Protein AF-A0A947WZ98-F1 (afdb_monomer_lite)

Radius of gyration: 19.14 Å; chains: 1; bounding box: 44×28×54 Å

Sequence (95 aa):
GFYAKFTVLNAALQAGHLSLVIAAVIFSLIGAFYYLRIVKLMYFDAPESHEKVYMQPDSTLLISINGLAVLMLGIMPNTLMAICAASVQQSLLLP

Foldseek 3Di:
DVVVLVVVLVVCVVVVNVVVSVVSVVVVVVVVVVVVVVVCCVPPDDDPDPDDDDDDPVVVVVVVVVVVVCVVCVVVVPVVVVVVVVVVVVVVVPD

Secondary structure (DSSP, 8-state):
-HHHHHHHHHHHHHTT-HHHHHHHHHHHHHHHHHHHHHHHHHHTSPPS--S-----HHHHHHHHHHHHHHHHHHH--HHHHHHHHHHHHHHHH--

pLDDT: mean 92.67, std 6.37, range [56.81, 98.25]

Structure (mmCIF, N/CA/C/O backbone):
data_AF-A0A947WZ98-F1
#
_entry.id   AF-A0A947WZ98-F1
#
loop_
_atom_site.group_PDB
_atom_site.id
_atom_site.type_symbol
_atom_site.label_atom_id
_atom_site.label_alt_id
_atom_site.label_comp_id
_atom_site.label_asym_id
_atom_site.label_entity_id
_atom_site.label_seq_id
_atom_site.pdbx_PDB_ins_code
_atom_site.Cartn_x
_atom_site.Cartn_y
_atom_site.Cartn_z
_atom_site.occupancy
_atom_site.B_iso_or_equiv
_atom_site.auth_seq_id
_atom_site.auth_comp_id
_atom_site.auth_asym_id
_atom_site.auth_atom_id
_atom_site.pdbx_PDB_model_num
ATOM 1 N N . GLY A 1 1 ? -0.101 0.495 2.963 1.00 74.56 1 GLY A N 1
ATOM 2 C CA . GLY A 1 1 ? 0.269 -0.937 3.005 1.00 74.56 1 GLY A CA 1
ATOM 3 C C . GLY A 1 1 ? -0.954 -1.815 3.224 1.00 74.56 1 GLY A C 1
ATOM 4 O O . GLY A 1 1 ? -2.035 -1.281 3.454 1.00 74.56 1 GLY A O 1
ATOM 5 N N . PHE A 1 2 ? -0.786 -3.139 3.156 1.00 90.19 2 PHE A N 1
ATOM 6 C CA . PHE A 1 2 ? -1.863 -4.118 3.375 1.00 90.19 2 PHE A CA 1
ATOM 7 C C . PHE A 1 2 ? -2.328 -4.149 4.838 1.00 90.19 2 PHE A C 1
ATOM 9 O O . PHE A 1 2 ? -3.505 -3.923 5.103 1.00 90.19 2 PHE A O 1
ATOM 16 N N . TYR A 1 3 ? -1.394 -4.315 5.782 1.00 92.00 3 TYR A N 1
ATOM 17 C CA . TYR A 1 3 ? -1.696 -4.423 7.215 1.00 92.00 3 TYR A CA 1
ATOM 18 C C . TYR A 1 3 ? -2.451 -3.216 7.771 1.00 92.00 3 TYR A C 1
ATOM 20 O O . TYR A 1 3 ? -3.481 -3.395 8.402 1.00 92.00 3 TYR A O 1
ATOM 28 N N . ALA A 1 4 ? -2.016 -1.991 7.458 1.00 92.06 4 ALA A N 1
ATOM 29 C CA . ALA A 1 4 ? -2.722 -0.783 7.890 1.00 92.06 4 ALA A CA 1
ATOM 30 C C . ALA A 1 4 ? -4.189 -0.763 7.418 1.00 92.06 4 ALA A C 1
ATOM 32 O O . ALA A 1 4 ? -5.093 -0.502 8.208 1.00 92.06 4 ALA A O 1
ATOM 33 N N . LYS A 1 5 ? -4.443 -1.098 6.142 1.00 93.69 5 LYS A N 1
ATOM 34 C CA . LYS A 1 5 ? -5.807 -1.180 5.599 1.00 93.69 5 LYS A CA 1
ATOM 35 C C . LYS A 1 5 ? -6.607 -2.276 6.305 1.00 93.69 5 LYS A C 1
ATOM 37 O O . LYS A 1 5 ? -7.735 -2.029 6.712 1.00 93.69 5 LYS A O 1
ATOM 42 N N . PHE A 1 6 ? -6.022 -3.459 6.471 1.00 94.19 6 PHE A N 1
ATOM 43 C CA . PHE A 1 6 ? -6.666 -4.581 7.148 1.00 94.19 6 PHE A CA 1
ATOM 44 C C . PHE A 1 6 ? -7.051 -4.238 8.593 1.00 94.19 6 PHE A C 1
ATOM 46 O O . PHE A 1 6 ? -8.189 -4.477 8.985 1.00 94.19 6 PHE A O 1
ATOM 53 N N . THR A 1 7 ? -6.158 -3.608 9.362 1.00 94.38 7 THR A N 1
ATOM 54 C CA . THR A 1 7 ? -6.435 -3.181 10.741 1.00 94.38 7 THR A CA 1
ATOM 55 C C . THR A 1 7 ? -7.588 -2.180 10.807 1.00 94.38 7 THR A C 1
ATOM 57 O O . THR A 1 7 ? -8.471 -2.342 11.645 1.00 94.38 7 THR A O 1
ATOM 60 N N . VAL A 1 8 ? -7.633 -1.192 9.906 1.00 94.38 8 VAL A N 1
ATOM 61 C CA . VAL A 1 8 ? -8.733 -0.209 9.853 1.00 94.38 8 VAL A CA 1
ATOM 62 C C . VAL A 1 8 ? -10.061 -0.875 9.491 1.00 94.38 8 VAL A C 1
ATOM 64 O O . VAL A 1 8 ? -11.070 -0.619 10.143 1.00 94.38 8 VAL A O 1
ATOM 67 N N . LEU A 1 9 ? -10.069 -1.764 8.493 1.00 97.06 9 LEU A N 1
ATOM 68 C CA . LEU A 1 9 ? -11.275 -2.506 8.112 1.00 97.06 9 LEU A CA 1
ATOM 69 C C . LEU A 1 9 ? -11.761 -3.414 9.245 1.00 97.06 9 LEU A C 1
ATOM 71 O O . LEU A 1 9 ? -12.957 -3.461 9.515 1.00 97.06 9 LEU A O 1
ATOM 75 N N . ASN A 1 10 ? -10.844 -4.092 9.936 1.00 96.50 10 ASN A N 1
ATOM 76 C CA . ASN A 1 10 ? -11.178 -4.937 11.075 1.00 96.50 10 ASN A CA 1
ATOM 77 C C . ASN A 1 10 ? -11.729 -4.119 12.256 1.00 96.50 10 ASN A C 1
ATOM 79 O O . ASN A 1 10 ? -12.670 -4.550 12.916 1.00 96.50 10 ASN A O 1
ATOM 83 N N . ALA A 1 11 ? -11.182 -2.929 12.518 1.00 95.81 11 ALA A N 1
ATOM 84 C CA . ALA A 1 11 ? -11.709 -2.023 13.537 1.00 95.81 11 ALA A CA 1
ATOM 85 C C . ALA A 1 11 ? -13.120 -1.522 13.177 1.00 95.81 11 ALA A C 1
ATOM 87 O O . ALA A 1 11 ? -14.018 -1.560 14.014 1.00 95.81 11 ALA A O 1
ATOM 88 N N . ALA A 1 12 ? -13.345 -1.128 11.919 1.00 97.25 12 ALA A N 1
ATOM 89 C CA . ALA A 1 12 ? -14.661 -0.706 11.436 1.00 97.25 12 ALA A CA 1
ATOM 90 C C . ALA A 1 12 ? -15.697 -1.843 11.484 1.00 97.25 12 ALA A C 1
ATOM 92 O O . ALA A 1 12 ? -16.853 -1.612 11.838 1.00 97.25 12 ALA A O 1
ATOM 93 N N . LEU A 1 13 ? -15.279 -3.074 11.171 1.00 97.69 13 LEU A N 1
ATOM 94 C CA . LEU A 1 13 ? -16.128 -4.258 11.273 1.00 97.69 13 LEU A CA 1
ATOM 95 C C . LEU A 1 13 ? -16.534 -4.528 12.727 1.00 97.69 13 LEU A C 1
ATOM 97 O O . LEU A 1 13 ? -17.713 -4.742 12.995 1.00 97.69 13 LEU A O 1
ATOM 101 N N . GLN A 1 14 ? -15.581 -4.466 13.661 1.00 97.19 14 GLN A N 1
ATOM 102 C CA . GLN A 1 14 ? -15.846 -4.633 15.096 1.00 97.19 14 GLN A CA 1
ATOM 103 C C . GLN A 1 14 ? -16.732 -3.519 15.671 1.00 97.19 14 GLN A C 1
ATOM 105 O O . GLN A 1 14 ? -17.515 -3.772 16.579 1.00 97.19 14 GLN A O 1
ATOM 110 N N . ALA A 1 15 ? -16.671 -2.312 15.106 1.00 97.19 15 ALA A N 1
ATOM 111 C CA . ALA A 1 15 ? -17.585 -1.214 15.422 1.00 97.19 15 ALA A CA 1
ATOM 112 C C . ALA A 1 15 ? -18.985 -1.361 14.776 1.00 97.19 15 ALA A C 1
ATOM 114 O O . ALA A 1 15 ? -19.830 -0.484 14.931 1.00 97.19 15 ALA A O 1
ATOM 115 N N . GLY A 1 16 ? -19.248 -2.451 14.042 1.00 96.81 16 GLY A N 1
ATOM 116 C CA . GLY A 1 16 ? -20.547 -2.742 13.426 1.00 96.81 16 GLY A CA 1
ATOM 117 C C . GLY A 1 16 ? -20.787 -2.075 12.065 1.00 96.81 16 GLY A C 1
ATOM 118 O O . GLY A 1 16 ? -21.880 -2.185 11.509 1.00 96.81 16 GLY A O 1
ATOM 119 N N . HIS A 1 17 ? -19.786 -1.417 11.474 1.00 97.75 17 HIS A N 1
ATOM 120 C CA . HIS A 1 17 ? -19.924 -0.688 10.207 1.00 97.75 17 HIS A CA 1
ATOM 121 C C . HIS A 1 17 ? -19.738 -1.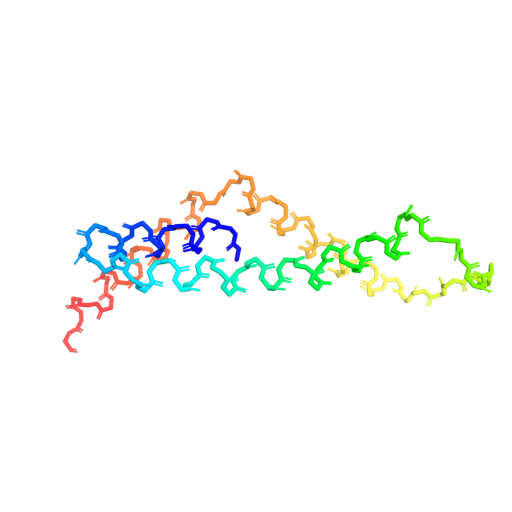579 8.968 1.00 97.75 17 HIS A C 1
ATOM 123 O O . HIS A 1 17 ? -18.902 -1.308 8.101 1.00 97.75 17 HIS A O 1
ATOM 129 N N . LEU A 1 18 ? -20.541 -2.639 8.849 1.00 97.12 18 LEU A N 1
ATOM 130 C CA . LEU A 1 18 ? -20.416 -3.623 7.766 1.00 97.12 18 LEU A CA 1
ATOM 131 C C . LEU A 1 18 ? -20.535 -3.001 6.361 1.00 97.12 18 LEU A C 1
ATOM 133 O O . LEU A 1 18 ? -19.756 -3.337 5.472 1.00 97.12 18 LEU A O 1
ATOM 137 N N . SER A 1 19 ? -21.471 -2.068 6.158 1.00 97.62 19 SER A N 1
ATOM 138 C CA . SER A 1 19 ? -21.675 -1.410 4.858 1.00 97.62 19 SER A CA 1
ATOM 139 C C . SER A 1 19 ? -20.438 -0.635 4.392 1.00 97.62 19 SER A C 1
ATOM 141 O O . SER A 1 19 ? -20.049 -0.737 3.228 1.00 97.62 19 SER A O 1
ATOM 143 N N . LEU A 1 20 ? -19.774 0.082 5.306 1.00 97.25 20 LEU A N 1
ATOM 144 C CA . LEU A 1 20 ? -18.541 0.817 5.018 1.00 97.25 20 LEU A CA 1
ATOM 145 C C . LEU A 1 20 ? -17.378 -0.127 4.718 1.00 97.25 20 LEU A C 1
ATOM 147 O O . LEU A 1 20 ? -16.605 0.134 3.798 1.00 97.25 20 LEU A O 1
ATOM 151 N N . VAL A 1 21 ? -17.272 -1.238 5.451 1.00 98.06 21 VAL A N 1
ATOM 152 C CA . VAL A 1 21 ? -16.241 -2.256 5.207 1.00 98.06 21 VAL A CA 1
ATOM 153 C C . VAL A 1 21 ? -16.393 -2.845 3.806 1.00 98.06 21 VAL A C 1
ATOM 155 O O . VAL A 1 21 ? -15.414 -2.900 3.062 1.00 98.06 21 VAL A O 1
ATOM 158 N N . ILE A 1 22 ? -17.614 -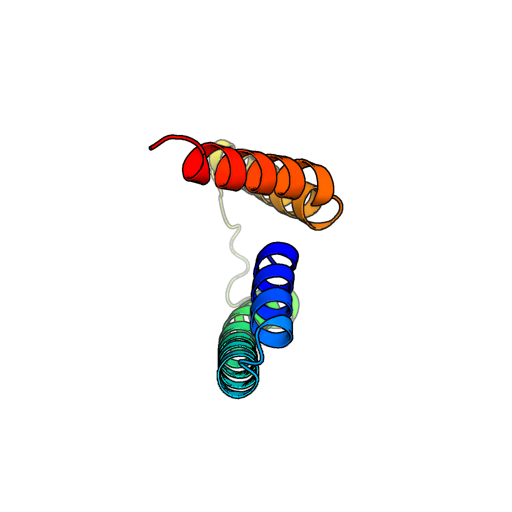3.219 3.412 1.00 98.12 22 ILE A N 1
ATOM 159 C CA . ILE A 1 22 ? -17.889 -3.750 2.069 1.00 98.12 22 ILE A CA 1
ATOM 160 C C . ILE A 1 22 ? -17.524 -2.716 0.999 1.00 98.12 22 ILE A C 1
ATOM 162 O O . ILE A 1 22 ? -16.787 -3.037 0.064 1.00 98.12 22 ILE A O 1
ATOM 166 N N . ALA A 1 23 ? -17.977 -1.468 1.153 1.00 98.19 23 ALA A N 1
ATOM 167 C CA . ALA A 1 23 ? -17.653 -0.395 0.215 1.00 98.19 23 ALA A CA 1
ATOM 168 C C . ALA A 1 23 ? -16.132 -0.192 0.082 1.00 98.19 23 ALA A C 1
ATOM 170 O O . ALA A 1 23 ? -15.602 -0.137 -1.029 1.00 98.19 23 ALA A O 1
ATOM 171 N N . ALA A 1 24 ? -15.407 -0.154 1.200 1.00 97.50 24 ALA A N 1
ATOM 172 C CA . ALA A 1 24 ? -13.959 0.021 1.209 1.00 97.50 24 ALA A CA 1
ATOM 173 C C . ALA A 1 24 ? -13.207 -1.157 0.561 1.00 97.50 24 ALA A C 1
ATOM 175 O O . ALA A 1 24 ? -12.209 -0.943 -0.135 1.00 97.50 24 ALA A O 1
ATOM 176 N N . VAL A 1 25 ? -13.689 -2.394 0.732 1.00 97.44 25 VAL A N 1
ATOM 177 C CA . VAL A 1 25 ? -13.135 -3.573 0.047 1.00 97.44 25 VAL A CA 1
ATOM 178 C C . VAL A 1 25 ? -13.368 -3.481 -1.461 1.00 97.44 25 VAL A C 1
ATOM 180 O O . VAL A 1 25 ? -12.419 -3.676 -2.220 1.00 97.44 25 VAL A O 1
ATOM 183 N N . ILE A 1 26 ? -14.571 -3.109 -1.910 1.00 98.25 26 ILE A N 1
ATOM 184 C CA . ILE A 1 26 ? -14.865 -2.930 -3.343 1.00 98.25 26 ILE A CA 1
ATOM 185 C C . ILE A 1 26 ? -13.958 -1.856 -3.955 1.00 98.25 26 ILE A C 1
ATOM 187 O O . ILE A 1 26 ? -13.313 -2.112 -4.972 1.00 98.25 26 ILE A O 1
ATOM 191 N N . PHE A 1 27 ? -13.816 -0.691 -3.315 1.00 97.31 27 PHE A N 1
ATOM 192 C CA . PHE A 1 27 ? -12.884 0.341 -3.787 1.00 97.31 27 PHE A CA 1
ATOM 193 C C . PHE A 1 27 ? -11.432 -0.149 -3.814 1.00 97.31 27 PHE A C 1
ATOM 195 O O . PHE A 1 27 ? -10.677 0.185 -4.729 1.00 97.31 27 PHE A O 1
ATOM 202 N N . SER A 1 28 ? -11.036 -0.993 -2.858 1.00 96.50 28 SER A N 1
ATOM 203 C CA . SER A 1 28 ? -9.717 -1.624 -2.873 1.00 96.50 28 SER A CA 1
ATOM 204 C C . SER A 1 28 ? -9.528 -2.565 -4.067 1.00 96.50 28 SER A C 1
ATOM 206 O O . SER A 1 28 ? -8.430 -2.598 -4.620 1.00 96.50 28 SER A O 1
ATOM 208 N N . LEU A 1 29 ? -10.558 -3.314 -4.469 1.00 96.94 29 LEU A N 1
ATOM 209 C CA . LEU A 1 29 ? -10.511 -4.192 -5.644 1.00 96.94 29 LEU A CA 1
ATOM 210 C C . LEU A 1 29 ? -10.430 -3.391 -6.947 1.00 96.94 29 LEU A C 1
ATOM 212 O O . LEU A 1 29 ? -9.634 -3.732 -7.821 1.00 96.94 29 LEU A O 1
ATOM 216 N N . ILE A 1 30 ? -11.177 -2.288 -7.047 1.00 97.56 30 ILE A N 1
ATOM 217 C CA . ILE A 1 30 ? -11.074 -1.356 -8.181 1.00 97.56 30 ILE A CA 1
ATOM 218 C C . ILE A 1 30 ? -9.638 -0.824 -8.291 1.00 97.56 30 ILE A C 1
ATOM 220 O O . ILE A 1 30 ? -9.051 -0.848 -9.369 1.00 97.56 30 ILE A O 1
ATOM 224 N N . GLY A 1 31 ? -9.030 -0.409 -7.175 1.00 95.81 31 GLY A N 1
ATOM 225 C CA . GLY A 1 31 ? -7.622 -0.002 -7.152 1.00 95.81 31 GLY A CA 1
ATOM 226 C C . GLY A 1 31 ? -6.663 -1.132 -7.545 1.00 95.81 31 GLY A C 1
ATOM 227 O O . GLY A 1 31 ? -5.734 -0.916 -8.323 1.00 95.81 31 GLY A O 1
ATOM 228 N N . ALA A 1 32 ? -6.907 -2.353 -7.060 1.00 96.56 32 ALA A N 1
ATOM 229 C CA . ALA A 1 32 ? -6.096 -3.522 -7.396 1.00 96.56 32 ALA A CA 1
ATOM 230 C C . ALA A 1 32 ? -6.104 -3.821 -8.902 1.00 96.56 32 ALA A C 1
ATOM 232 O O . ALA A 1 32 ? -5.055 -4.161 -9.442 1.00 96.56 32 ALA A O 1
ATOM 233 N N . PHE A 1 33 ? -7.231 -3.626 -9.597 1.00 97.00 33 PHE A N 1
ATOM 234 C CA . PHE A 1 33 ? -7.300 -3.775 -11.053 1.00 97.00 33 PHE A CA 1
ATOM 235 C C . PHE A 1 33 ? -6.290 -2.869 -11.781 1.00 97.00 33 PHE A C 1
ATOM 237 O O . PHE A 1 33 ? -5.553 -3.342 -12.647 1.00 97.00 33 PHE A O 1
ATOM 244 N N . TYR A 1 34 ? -6.190 -1.593 -11.395 1.00 96.56 34 TYR A N 1
ATOM 245 C CA . TYR A 1 34 ? -5.228 -0.665 -12.000 1.00 96.56 34 TYR A CA 1
ATOM 246 C C . TYR A 1 34 ? -3.775 -1.047 -11.700 1.00 96.56 34 TYR A C 1
ATOM 248 O O . TYR A 1 34 ? -2.936 -0.991 -12.597 1.00 96.56 34 TYR A O 1
ATOM 256 N N . TYR A 1 35 ? -3.474 -1.489 -10.477 1.00 95.44 35 TYR A N 1
ATOM 257 C CA . TYR A 1 35 ? -2.123 -1.941 -10.130 1.00 95.44 35 TYR A CA 1
ATOM 258 C C . TYR A 1 35 ? -1.728 -3.227 -10.861 1.00 95.44 35 TYR A C 1
ATOM 260 O O . TYR A 1 35 ? -0.633 -3.308 -11.415 1.00 95.44 35 TYR A O 1
ATOM 268 N N . LEU A 1 36 ? -2.624 -4.216 -10.921 1.00 96.44 36 LEU A N 1
ATOM 269 C CA . LEU A 1 36 ? -2.373 -5.468 -11.635 1.00 96.44 36 LEU A CA 1
ATOM 270 C C . LEU A 1 36 ? -2.195 -5.242 -13.136 1.00 96.44 36 LEU A C 1
ATOM 272 O O . LEU A 1 36 ? -1.396 -5.938 -13.755 1.00 96.44 36 LEU A O 1
ATOM 276 N N . ARG A 1 37 ? -2.866 -4.242 -13.719 1.00 96.56 37 ARG A N 1
ATOM 277 C CA . ARG A 1 37 ? -2.647 -3.856 -15.118 1.00 96.56 37 ARG A CA 1
ATOM 278 C C . ARG A 1 37 ? -1.198 -3.443 -15.383 1.00 96.56 37 ARG A C 1
ATOM 280 O O . ARG A 1 37 ? -0.644 -3.848 -16.397 1.00 96.56 37 ARG A O 1
ATOM 287 N N . ILE A 1 38 ? -0.582 -2.687 -14.474 1.00 96.31 38 ILE A N 1
ATOM 288 C CA . ILE A 1 38 ? 0.830 -2.293 -14.583 1.00 96.31 38 ILE A CA 1
ATOM 289 C C . ILE A 1 38 ? 1.746 -3.509 -14.445 1.00 96.31 38 ILE A C 1
ATOM 291 O O . ILE A 1 38 ? 2.635 -3.692 -15.268 1.00 96.31 38 ILE A O 1
ATOM 295 N N . VAL A 1 39 ? 1.497 -4.388 -13.469 1.00 96.38 39 VAL A N 1
ATOM 296 C CA . VAL A 1 39 ? 2.269 -5.637 -13.321 1.00 96.38 39 VAL A CA 1
ATOM 297 C C . VAL A 1 39 ? 2.165 -6.492 -14.587 1.00 96.38 39 VAL A C 1
ATOM 299 O O . VAL A 1 39 ? 3.167 -7.018 -15.067 1.00 96.38 39 VAL A O 1
ATOM 302 N N . LYS A 1 40 ? 0.966 -6.581 -15.168 1.00 95.56 40 LYS A N 1
ATOM 303 C CA . LYS A 1 40 ? 0.718 -7.283 -16.427 1.00 95.56 40 LYS A CA 1
ATOM 304 C C . LYS A 1 40 ? 1.554 -6.698 -17.568 1.00 95.56 40 LYS A C 1
ATOM 306 O O . LYS A 1 40 ? 2.249 -7.448 -18.242 1.00 95.56 40 LYS A O 1
ATOM 311 N N . LEU A 1 41 ? 1.545 -5.375 -17.725 1.00 94.94 41 LEU A N 1
ATOM 312 C CA . LEU A 1 41 ? 2.351 -4.673 -18.730 1.00 94.94 41 LEU A CA 1
ATOM 313 C C . LEU A 1 41 ? 3.860 -4.897 -18.532 1.00 94.94 41 LEU A C 1
ATOM 315 O O . LEU A 1 41 ? 4.578 -5.076 -19.505 1.00 94.94 41 LEU A O 1
ATOM 319 N N . MET A 1 42 ? 4.342 -4.916 -17.285 1.00 93.06 42 MET A N 1
ATOM 320 C CA . MET A 1 42 ? 5.775 -5.046 -16.986 1.00 93.06 42 MET A CA 1
ATOM 321 C C . MET A 1 42 ? 6.332 -6.458 -17.201 1.00 93.06 42 MET A C 1
ATOM 323 O O . MET A 1 42 ? 7.492 -6.589 -17.579 1.00 93.06 42 MET A O 1
ATOM 327 N N . TYR A 1 43 ? 5.550 -7.504 -16.910 1.00 93.88 43 TYR A N 1
ATOM 328 C CA . TYR A 1 43 ? 6.053 -8.886 -16.885 1.00 93.88 43 TYR A CA 1
ATOM 329 C C . TYR A 1 43 ? 5.510 -9.787 -17.999 1.00 93.88 43 TYR A C 1
ATOM 331 O O . TYR A 1 43 ? 6.127 -10.814 -18.274 1.00 93.88 43 TYR A O 1
ATOM 339 N N . PHE A 1 44 ? 4.369 -9.454 -18.612 1.00 94.81 44 PHE A N 1
ATOM 340 C CA . PHE A 1 44 ? 3.691 -10.345 -19.564 1.00 94.81 44 PHE A CA 1
ATOM 341 C C . PHE A 1 44 ? 3.568 -9.781 -20.979 1.00 94.81 44 PHE A C 1
ATOM 343 O O . PHE A 1 44 ? 3.453 -10.565 -21.919 1.00 94.81 44 PHE A O 1
ATOM 350 N N . ASP A 1 45 ? 3.572 -8.459 -21.149 1.00 92.94 45 ASP A N 1
ATOM 351 C CA . ASP A 1 45 ? 3.481 -7.854 -22.477 1.00 92.94 45 ASP A CA 1
ATOM 352 C C . ASP A 1 45 ? 4.864 -7.763 -23.137 1.00 92.94 45 ASP A C 1
ATOM 354 O O . ASP A 1 45 ? 5.890 -7.603 -22.474 1.00 92.94 45 ASP A O 1
ATOM 358 N N . ALA A 1 46 ? 4.894 -7.903 -24.464 1.00 92.00 46 ALA A N 1
ATOM 359 C CA . ALA A 1 46 ? 6.130 -7.783 -25.224 1.00 92.00 46 ALA A CA 1
ATOM 360 C C . ALA A 1 46 ? 6.641 -6.330 -25.186 1.00 92.00 46 ALA A C 1
ATOM 362 O O . ALA A 1 46 ? 5.834 -5.400 -25.271 1.00 92.00 46 ALA A O 1
ATOM 363 N N . PRO A 1 47 ? 7.963 -6.113 -25.084 1.00 87.56 47 PRO A N 1
ATOM 364 C CA . PRO A 1 47 ? 8.523 -4.770 -25.088 1.00 87.56 47 PRO A CA 1
ATOM 365 C C . PRO A 1 47 ? 8.303 -4.100 -26.448 1.00 87.56 47 PRO A C 1
ATOM 367 O O . PRO A 1 47 ? 8.567 -4.694 -27.491 1.00 87.56 47 PRO A O 1
ATOM 370 N N . GLU A 1 48 ? 7.865 -2.841 -26.436 1.00 86.12 48 GLU A N 1
ATOM 371 C CA . GLU A 1 48 ? 7.708 -2.042 -27.662 1.00 86.12 48 GLU A CA 1
ATOM 372 C C . GLU A 1 48 ? 9.058 -1.584 -28.241 1.00 86.12 48 GLU A C 1
ATOM 374 O O . GLU A 1 48 ? 9.171 -1.320 -29.435 1.00 86.12 48 GLU A O 1
ATOM 379 N N . SER A 1 49 ? 10.097 -1.508 -27.404 1.00 85.94 49 SER A N 1
ATOM 380 C CA . SER A 1 49 ? 11.460 -1.144 -27.790 1.00 85.94 49 SER A CA 1
ATOM 381 C C . SER A 1 49 ? 12.481 -1.954 -26.994 1.00 85.94 49 SER A C 1
ATOM 383 O O . SER A 1 49 ? 12.304 -2.211 -25.804 1.00 85.94 49 SER A O 1
ATOM 385 N N . HIS A 1 50 ? 13.573 -2.336 -27.658 1.00 81.88 50 HIS A N 1
ATOM 386 C CA . HIS A 1 50 ? 14.735 -2.980 -27.040 1.00 81.88 50 HIS A CA 1
ATOM 387 C C . HIS A 1 50 ? 15.856 -1.987 -26.703 1.00 81.88 50 HIS A C 1
ATOM 389 O O . HIS A 1 50 ? 16.962 -2.403 -26.346 1.00 81.88 50 HIS A O 1
ATOM 395 N N . GLU A 1 51 ? 15.605 -0.680 -26.827 1.00 87.31 51 GLU A N 1
ATOM 396 C CA . GLU A 1 51 ? 16.567 0.325 -26.388 1.00 87.31 51 GLU A CA 1
ATOM 397 C C . GLU A 1 51 ? 16.853 0.185 -24.892 1.00 87.31 51 GLU A C 1
ATOM 399 O O . GLU A 1 51 ? 15.971 -0.077 -24.070 1.00 87.31 51 GLU A O 1
ATOM 404 N N . LYS A 1 52 ? 18.126 0.352 -24.527 1.00 78.62 52 LYS A N 1
ATOM 405 C CA . LYS A 1 52 ? 18.530 0.294 -23.126 1.00 78.62 52 LYS A CA 1
ATOM 406 C C . LYS A 1 52 ? 17.942 1.493 -22.396 1.00 78.62 52 LYS A C 1
ATOM 408 O O . LYS A 1 52 ? 18.270 2.636 -22.702 1.00 78.62 52 LYS A O 1
ATOM 413 N N . VAL A 1 53 ? 17.124 1.219 -21.387 1.00 82.19 53 VAL A N 1
ATOM 414 C CA . VAL A 1 53 ? 16.666 2.243 -20.450 1.00 82.19 53 VAL A CA 1
ATOM 415 C C . VAL A 1 53 ? 17.858 2.664 -19.593 1.00 82.19 53 VAL A C 1
ATOM 417 O O . VAL A 1 53 ? 18.344 1.896 -18.761 1.00 82.19 53 VAL A O 1
ATOM 420 N N . TYR A 1 54 ? 18.354 3.881 -19.812 1.00 83.62 54 TYR A N 1
ATOM 421 C CA . TYR A 1 54 ? 19.401 4.470 -18.984 1.00 83.62 54 TYR A CA 1
ATOM 422 C C . TYR A 1 54 ? 18.768 5.110 -17.754 1.00 83.62 54 TYR A C 1
ATOM 424 O O . TYR A 1 54 ? 18.050 6.101 -17.856 1.00 83.62 54 TYR A O 1
ATOM 432 N N . MET A 1 55 ? 19.054 4.545 -16.584 1.00 82.06 55 MET A N 1
ATOM 433 C CA . MET A 1 55 ? 18.662 5.120 -15.304 1.00 82.06 55 MET A CA 1
ATOM 434 C C . MET A 1 55 ? 19.904 5.635 -14.583 1.00 82.06 55 MET A C 1
ATOM 436 O O . MET A 1 55 ? 20.923 4.944 -14.522 1.00 82.06 55 MET A O 1
ATOM 440 N N . GLN A 1 56 ? 19.833 6.857 -14.052 1.00 91.56 56 GLN A N 1
ATOM 441 C CA . GLN A 1 56 ? 20.931 7.427 -13.277 1.00 91.56 56 GLN A CA 1
ATOM 442 C C . GLN A 1 56 ? 21.209 6.529 -12.052 1.00 91.56 56 GLN A C 1
ATOM 444 O O . GLN A 1 56 ? 20.252 6.087 -11.405 1.00 91.56 56 GLN A O 1
ATOM 449 N N . PRO A 1 57 ? 22.483 6.240 -11.714 1.00 88.62 57 PRO A N 1
ATOM 450 C CA . PRO A 1 57 ? 22.826 5.323 -10.622 1.00 88.62 5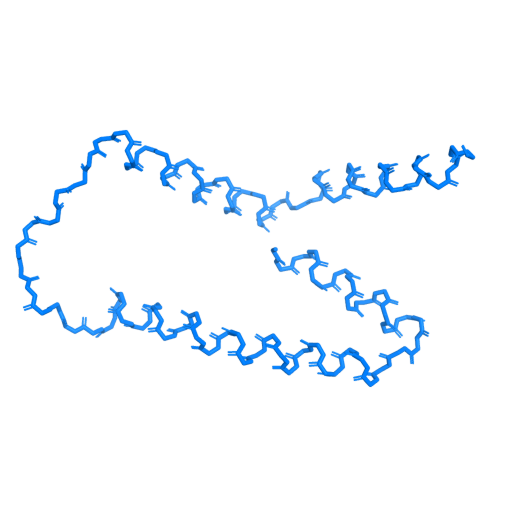7 PRO A CA 1
ATOM 451 C C . PRO A 1 57 ? 22.152 5.672 -9.288 1.00 88.62 57 PRO A C 1
ATOM 453 O O . PRO A 1 57 ? 21.674 4.778 -8.589 1.00 88.62 57 PRO A O 1
ATOM 456 N N . ASP A 1 58 ? 22.032 6.966 -8.986 1.00 92.69 58 ASP A N 1
ATOM 457 C CA . ASP A 1 58 ? 21.384 7.464 -7.768 1.00 92.69 58 ASP A CA 1
ATOM 458 C C . ASP A 1 58 ? 19.902 7.070 -7.706 1.00 92.69 58 ASP A C 1
ATOM 460 O O . ASP A 1 58 ? 19.414 6.602 -6.678 1.00 92.69 58 ASP A O 1
ATOM 464 N N . SER A 1 59 ? 19.181 7.189 -8.825 1.00 91.62 59 SER A N 1
ATOM 465 C CA . SER A 1 59 ? 17.767 6.813 -8.916 1.00 91.62 59 SER A CA 1
ATOM 466 C C . SER A 1 59 ? 17.572 5.309 -8.733 1.00 91.62 59 SER A C 1
ATOM 468 O O . SER A 1 59 ? 16.659 4.889 -8.023 1.00 91.62 59 SER A O 1
ATOM 470 N N . THR A 1 60 ? 18.455 4.492 -9.313 1.00 91.31 60 THR A N 1
ATOM 471 C CA . THR A 1 60 ? 18.435 3.030 -9.144 1.00 91.31 60 THR A CA 1
ATOM 472 C C . THR A 1 60 ? 18.633 2.629 -7.692 1.00 91.31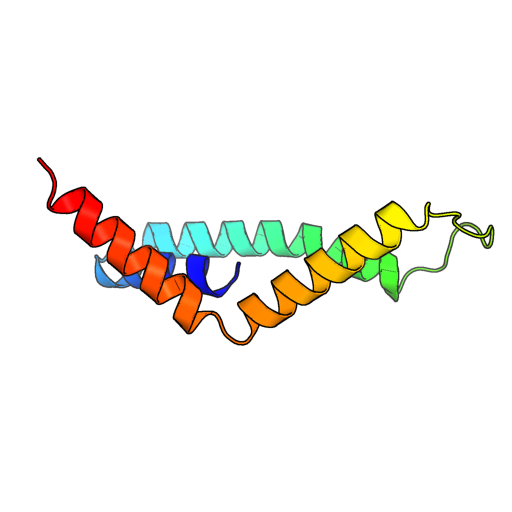 60 THR A C 1
ATOM 474 O O . THR A 1 60 ? 17.893 1.785 -7.179 1.00 91.31 60 THR A O 1
ATOM 477 N N . LEU A 1 61 ? 19.587 3.259 -7.009 1.00 95.38 61 LEU A N 1
ATOM 478 C CA . LEU A 1 61 ? 19.857 2.994 -5.602 1.00 95.38 61 LEU A CA 1
ATOM 479 C C . LEU A 1 61 ? 18.664 3.393 -4.724 1.00 95.38 61 LEU A C 1
ATOM 481 O O . LEU A 1 61 ? 18.217 2.592 -3.901 1.00 95.38 61 LEU A O 1
ATOM 485 N N . LEU A 1 62 ? 18.087 4.577 -4.945 1.00 95.81 62 LEU A N 1
ATOM 486 C CA . LEU A 1 62 ? 16.924 5.052 -4.190 1.00 95.81 62 LEU A CA 1
ATOM 487 C C . LEU A 1 62 ? 15.692 4.156 -4.374 1.00 95.81 62 LEU A C 1
ATOM 489 O O . LEU A 1 62 ? 15.050 3.796 -3.385 1.00 95.81 62 LEU A O 1
ATOM 493 N N . ILE A 1 63 ? 15.377 3.755 -5.610 1.00 95.25 63 ILE A N 1
ATOM 494 C CA . ILE A 1 63 ? 14.243 2.861 -5.897 1.00 95.25 63 ILE A CA 1
ATOM 495 C C . ILE A 1 63 ? 14.471 1.487 -5.259 1.00 95.25 63 ILE A C 1
ATOM 497 O O . ILE A 1 63 ? 13.550 0.929 -4.663 1.00 95.25 63 ILE A O 1
ATOM 501 N N . SER A 1 64 ? 15.699 0.966 -5.321 1.00 95.62 64 SER A N 1
ATOM 502 C CA . SER A 1 64 ? 16.047 -0.333 -4.733 1.00 95.62 64 SER A CA 1
ATOM 503 C C . SER A 1 64 ? 15.907 -0.323 -3.211 1.00 95.62 64 SER A C 1
ATOM 505 O O . SER A 1 64 ? 15.290 -1.225 -2.644 1.00 95.62 64 SER A O 1
ATOM 507 N N . ILE A 1 65 ? 16.419 0.718 -2.543 1.00 97.62 65 ILE A N 1
ATOM 508 C CA . ILE A 1 65 ? 16.286 0.881 -1.089 1.00 97.62 65 ILE A CA 1
ATOM 509 C C . ILE A 1 65 ? 14.818 1.042 -0.699 1.00 97.62 65 ILE A C 1
ATOM 511 O O . ILE A 1 65 ? 14.366 0.402 0.250 1.00 97.62 65 ILE A O 1
ATOM 515 N N . ASN A 1 66 ? 14.056 1.861 -1.428 1.00 96.31 66 ASN A N 1
ATOM 516 C CA . ASN A 1 66 ? 12.638 2.052 -1.146 1.00 96.31 66 ASN A CA 1
ATOM 517 C C . ASN A 1 66 ? 11.851 0.742 -1.308 1.00 96.31 66 ASN A C 1
ATOM 519 O O . ASN A 1 66 ? 11.103 0.366 -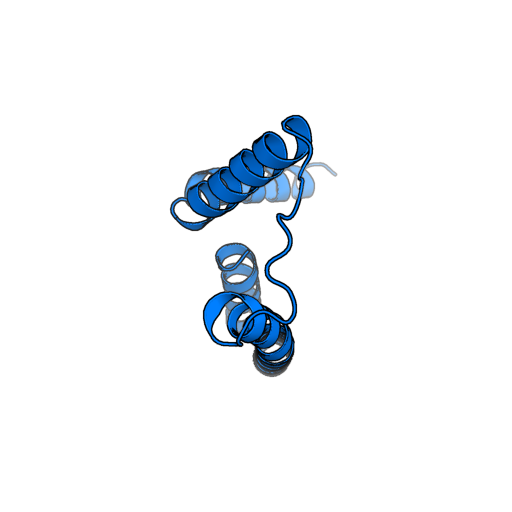0.407 1.00 96.31 66 ASN A O 1
ATOM 523 N N . GLY A 1 67 ? 12.077 0.010 -2.402 1.00 95.88 67 GLY A N 1
ATOM 524 C CA . GLY A 1 67 ? 11.458 -1.292 -2.643 1.00 95.88 67 GLY A CA 1
ATOM 525 C C . GLY A 1 67 ? 11.790 -2.304 -1.547 1.00 95.88 67 GLY A C 1
ATOM 526 O O . GLY A 1 67 ? 10.886 -2.940 -1.005 1.00 95.88 67 GLY A O 1
ATOM 527 N N . LEU A 1 68 ? 13.062 -2.399 -1.148 1.00 96.69 68 LEU A N 1
ATOM 528 C CA . LEU A 1 68 ? 13.490 -3.247 -0.032 1.00 96.69 68 LEU A CA 1
ATOM 529 C C . LEU A 1 68 ? 12.834 -2.843 1.289 1.00 96.69 68 LEU A C 1
ATOM 531 O O . LEU A 1 68 ? 12.371 -3.712 2.025 1.00 96.69 68 LEU A O 1
ATOM 535 N N . ALA A 1 69 ? 12.747 -1.545 1.583 1.00 95.06 69 ALA A N 1
ATOM 536 C CA . ALA A 1 69 ? 12.084 -1.054 2.784 1.00 95.06 69 ALA A CA 1
ATOM 537 C C . ALA A 1 69 ? 10.588 -1.408 2.785 1.00 95.06 69 ALA A C 1
ATOM 539 O O . ALA A 1 69 ? 10.080 -1.885 3.798 1.00 95.06 69 ALA A O 1
ATOM 540 N N . VAL A 1 70 ? 9.889 -1.251 1.653 1.00 94.00 70 VAL A N 1
ATOM 541 C CA . VAL A 1 70 ? 8.476 -1.650 1.526 1.00 94.00 70 VAL A CA 1
ATOM 542 C C . VAL A 1 70 ? 8.304 -3.156 1.734 1.00 94.00 70 VAL A C 1
ATOM 544 O O . VAL A 1 70 ? 7.368 -3.557 2.425 1.00 94.00 70 VAL A O 1
ATOM 547 N N . LEU A 1 71 ? 9.195 -3.989 1.187 1.00 94.25 71 LEU A N 1
ATOM 548 C CA . LEU A 1 71 ? 9.154 -5.442 1.384 1.00 94.25 71 LEU A CA 1
ATOM 549 C C . LEU A 1 71 ? 9.414 -5.827 2.845 1.00 94.25 71 LEU A C 1
ATOM 551 O O . LEU A 1 71 ? 8.627 -6.571 3.426 1.00 94.25 71 LEU A O 1
ATOM 555 N N . MET A 1 72 ? 10.468 -5.282 3.455 1.00 94.12 72 MET A N 1
ATOM 556 C CA . MET A 1 72 ? 10.825 -5.540 4.854 1.00 94.12 72 MET A CA 1
ATOM 557 C C . MET A 1 72 ? 9.695 -5.139 5.807 1.00 94.12 72 MET A C 1
ATOM 559 O O . MET A 1 72 ? 9.245 -5.951 6.616 1.00 94.12 72 MET A O 1
ATOM 563 N N . LEU A 1 73 ? 9.180 -3.913 5.671 1.00 92.88 73 LEU A N 1
ATOM 564 C CA . LEU A 1 73 ? 8.063 -3.415 6.480 1.00 92.88 73 LEU A CA 1
ATOM 565 C C . LEU A 1 73 ? 6.745 -4.136 6.163 1.00 92.88 73 LEU A C 1
ATOM 567 O O . LEU A 1 73 ? 5.863 -4.215 7.016 1.00 92.88 73 LEU A O 1
ATOM 571 N N . GLY A 1 74 ? 6.597 -4.655 4.944 1.00 91.19 74 GLY A N 1
ATOM 572 C CA . GLY A 1 74 ? 5.456 -5.461 4.531 1.00 91.19 74 GLY A CA 1
ATOM 573 C C . GLY A 1 74 ? 5.438 -6.840 5.189 1.00 91.19 74 GLY A C 1
ATOM 574 O O . GLY A 1 74 ? 4.376 -7.274 5.622 1.00 91.19 74 GLY A O 1
ATOM 575 N N . ILE A 1 75 ? 6.591 -7.507 5.291 1.00 92.69 75 ILE A N 1
ATOM 576 C CA . ILE A 1 75 ? 6.726 -8.839 5.908 1.00 92.69 75 ILE A CA 1
ATOM 577 C C . ILE A 1 75 ? 6.690 -8.745 7.439 1.00 92.69 75 ILE A C 1
ATOM 579 O O . ILE A 1 75 ? 6.056 -9.573 8.091 1.00 92.69 75 ILE A O 1
ATOM 583 N N . MET A 1 76 ? 7.340 -7.732 8.021 1.00 92.44 76 MET A N 1
ATOM 584 C CA . MET A 1 76 ? 7.414 -7.533 9.474 1.00 92.44 76 MET A CA 1
ATOM 585 C C . MET A 1 76 ? 6.807 -6.183 9.897 1.00 92.44 76 MET A C 1
ATOM 587 O O . MET A 1 76 ? 7.523 -5.292 10.354 1.00 92.44 76 MET A O 1
ATOM 591 N N . PRO A 1 77 ? 5.475 -6.010 9.808 1.00 92.31 77 PRO A N 1
ATOM 592 C CA . PRO A 1 77 ? 4.817 -4.735 10.106 1.00 92.31 77 PRO A CA 1
ATOM 593 C C . PRO A 1 77 ? 4.721 -4.432 11.609 1.00 92.31 77 PRO A C 1
ATOM 595 O O . PRO A 1 77 ? 4.368 -3.317 11.985 1.00 92.31 77 PRO A O 1
ATOM 598 N N . ASN A 1 78 ? 4.970 -5.420 12.478 1.00 91.12 78 ASN A N 1
ATOM 599 C CA . ASN A 1 78 ? 4.576 -5.374 13.887 1.00 91.12 78 ASN A CA 1
ATOM 600 C C . ASN A 1 78 ? 5.226 -4.218 14.660 1.00 91.12 78 ASN A C 1
ATOM 602 O O . ASN A 1 78 ? 4.549 -3.523 15.412 1.00 91.12 78 ASN A O 1
ATOM 606 N N . THR A 1 79 ? 6.521 -3.978 14.444 1.00 90.69 79 THR A N 1
ATOM 607 C CA . THR A 1 79 ? 7.262 -2.882 15.088 1.00 90.69 79 THR A CA 1
ATOM 608 C C . THR A 1 79 ? 6.703 -1.520 14.691 1.00 90.69 79 THR A C 1
ATOM 610 O O . THR A 1 79 ? 6.416 -0.698 15.557 1.00 90.69 79 THR A O 1
ATOM 613 N N . LEU A 1 80 ? 6.480 -1.298 13.393 1.00 92.06 80 LEU A N 1
ATOM 614 C CA . LEU A 1 80 ? 5.920 -0.047 12.883 1.00 92.06 80 LEU A CA 1
ATOM 615 C C . LEU A 1 80 ? 4.488 0.178 13.390 1.00 92.06 80 LEU A C 1
ATOM 617 O O . LEU A 1 80 ? 4.166 1.265 13.863 1.00 92.06 80 LEU A O 1
ATOM 621 N N . MET A 1 81 ? 3.644 -0.857 13.348 1.00 93.12 81 MET A N 1
ATOM 622 C CA . MET A 1 81 ? 2.265 -0.789 13.840 1.00 93.12 81 MET A CA 1
ATOM 623 C C . MET A 1 81 ? 2.202 -0.492 15.345 1.00 93.12 81 MET A C 1
ATOM 625 O O . MET A 1 81 ? 1.362 0.304 15.766 1.00 93.12 81 MET A O 1
ATOM 629 N N . ALA A 1 82 ? 3.095 -1.080 16.148 1.00 92.56 82 ALA A N 1
ATOM 630 C CA . ALA A 1 82 ? 3.171 -0.825 17.586 1.00 92.56 82 ALA A CA 1
ATOM 631 C C . ALA A 1 82 ? 3.542 0.633 17.895 1.00 92.56 82 ALA A C 1
ATOM 633 O O . ALA A 1 82 ? 2.916 1.251 18.755 1.00 92.56 82 ALA A O 1
ATOM 634 N N . ILE A 1 83 ? 4.503 1.201 17.157 1.00 93.75 83 ILE A N 1
ATOM 635 C CA . ILE A 1 83 ? 4.872 2.618 17.290 1.00 93.75 83 ILE A CA 1
ATOM 636 C C . ILE A 1 83 ? 3.674 3.506 16.942 1.00 93.75 83 ILE A C 1
ATOM 638 O O . ILE A 1 83 ? 3.327 4.384 17.726 1.00 93.75 83 ILE A O 1
ATOM 642 N N . CYS A 1 84 ? 2.993 3.247 15.820 1.00 92.81 84 CYS A N 1
ATOM 643 C CA . CYS A 1 84 ? 1.803 4.010 15.440 1.00 92.81 84 CYS A CA 1
ATOM 644 C C . CYS A 1 84 ? 0.704 3.949 16.512 1.00 92.81 84 CYS A C 1
ATOM 646 O O . CYS A 1 84 ? 0.110 4.976 16.831 1.00 92.81 84 CYS A O 1
ATOM 648 N N . ALA A 1 85 ? 0.444 2.769 17.083 1.00 91.12 85 ALA A N 1
ATOM 649 C CA . ALA A 1 85 ? -0.554 2.605 18.138 1.00 91.12 85 ALA A CA 1
ATOM 650 C C . ALA A 1 85 ? -0.186 3.398 19.403 1.00 91.12 85 ALA A C 1
ATOM 652 O O . ALA A 1 85 ? -1.029 4.122 19.936 1.00 91.12 85 ALA A O 1
ATOM 653 N N . ALA A 1 86 ? 1.077 3.319 19.836 1.00 93.56 86 ALA A N 1
ATOM 654 C CA . ALA A 1 86 ? 1.578 4.084 20.974 1.00 93.56 86 ALA A CA 1
ATOM 655 C C . ALA A 1 86 ? 1.457 5.599 20.739 1.00 93.56 86 ALA A C 1
ATOM 657 O O . ALA A 1 86 ? 0.986 6.320 21.618 1.00 93.56 86 ALA A O 1
ATOM 658 N N . SER A 1 87 ? 1.806 6.077 19.539 1.00 93.50 87 SER A N 1
ATOM 659 C CA . SER A 1 87 ? 1.672 7.492 19.177 1.00 93.50 87 SER A CA 1
ATOM 660 C C . SER A 1 87 ? 0.217 7.964 1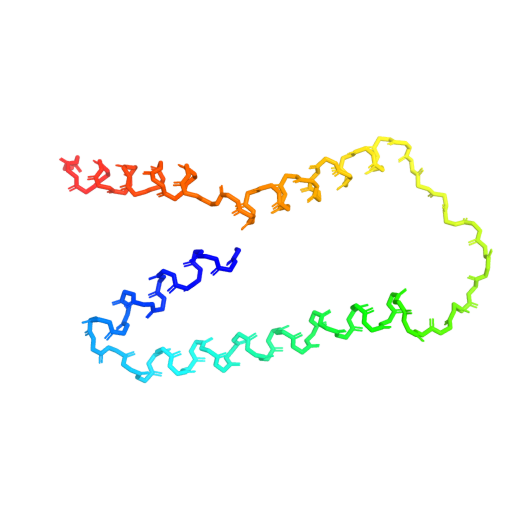9.210 1.00 93.50 87 SER A C 1
ATOM 662 O O . SER A 1 87 ? -0.061 9.001 19.801 1.00 93.50 87 SER A O 1
ATOM 664 N N . VAL A 1 88 ? -0.721 7.198 18.639 1.00 92.31 88 VAL A N 1
ATOM 665 C CA . VAL A 1 88 ? -2.154 7.550 18.663 1.00 92.31 88 VAL A CA 1
ATOM 666 C C . VAL A 1 88 ? -2.680 7.605 20.097 1.00 92.31 88 VAL A C 1
ATOM 668 O O . VAL A 1 88 ? -3.369 8.555 20.458 1.00 92.31 88 VAL A O 1
ATOM 671 N N . GLN A 1 89 ? -2.333 6.622 20.931 1.00 92.31 89 GLN A N 1
ATOM 672 C CA . GLN A 1 89 ? -2.754 6.602 22.331 1.00 92.31 89 GLN A CA 1
ATOM 673 C C . GLN A 1 89 ? -2.209 7.812 23.097 1.00 92.31 89 GLN A C 1
ATOM 675 O O . GLN A 1 89 ? -2.945 8.445 23.848 1.00 92.31 89 GLN A O 1
ATOM 680 N N . GLN A 1 90 ? -0.943 8.169 22.879 1.00 92.38 90 GLN A N 1
ATOM 681 C CA . GLN A 1 90 ? -0.332 9.328 23.521 1.00 92.38 90 GLN A CA 1
ATOM 682 C C . GLN A 1 90 ? -0.969 10.648 23.063 1.00 92.38 90 GLN A C 1
ATOM 684 O O . GLN A 1 90 ? -1.195 11.524 23.893 1.00 92.38 90 GLN A O 1
ATOM 689 N N . SER A 1 91 ? -1.322 10.776 21.779 1.00 92.06 91 SER A N 1
ATOM 690 C CA . SER A 1 91 ? -2.041 11.947 21.261 1.00 92.06 91 SER A CA 1
ATOM 691 C C . SER A 1 91 ? -3.446 12.107 21.844 1.00 92.06 91 SER A C 1
ATOM 693 O O . SER A 1 91 ? -3.905 13.231 21.974 1.00 92.06 91 SER A O 1
ATOM 695 N N . LEU A 1 92 ? -4.125 11.016 22.207 1.00 89.50 92 LEU A N 1
ATOM 696 C CA . LEU A 1 92 ? -5.455 11.069 22.832 1.00 89.50 92 LEU A CA 1
ATOM 697 C C . LEU A 1 92 ? -5.410 11.386 24.336 1.00 89.50 92 LEU A C 1
ATOM 699 O O . LEU A 1 92 ? -6.426 11.768 24.908 1.00 89.50 92 LEU A O 1
ATOM 703 N N . LEU A 1 93 ? -4.256 11.186 24.980 1.00 87.25 93 LEU A N 1
ATOM 704 C CA . LEU A 1 93 ? -4.050 11.431 26.413 1.00 87.25 93 LEU A CA 1
ATOM 705 C C . LEU A 1 93 ? -3.489 12.829 26.712 1.00 87.25 93 LEU A C 1
ATOM 707 O O . LEU A 1 93 ? -3.518 13.256 27.865 1.00 87.25 93 LEU A O 1
ATOM 711 N N . LEU A 1 94 ? -2.966 13.523 25.701 1.00 67.12 94 LEU A N 1
ATOM 712 C CA . LEU A 1 94 ? -2.580 14.928 25.791 1.00 67.12 94 LEU A CA 1
ATOM 713 C C . LEU A 1 94 ? -3.829 15.786 25.495 1.00 67.12 94 LEU A C 1
ATOM 715 O O . LEU A 1 94 ? -4.341 15.688 24.380 1.00 67.12 94 LEU A O 1
ATOM 719 N N . PRO A 1 95 ? -4.357 16.551 26.472 1.00 56.81 95 PRO A N 1
ATOM 720 C CA . PRO A 1 95 ? -5.501 17.444 26.271 1.00 56.81 95 PRO A CA 1
ATOM 721 C C . PRO A 1 95 ? -5.190 18.618 25.333 1.00 56.81 95 PRO A C 1
ATOM 723 O O . PRO A 1 95 ? -4.013 19.046 25.277 1.00 56.81 95 PRO A O 1
#